Protein AF-A0A1T8V7Z9-F1 (afdb_monomer_lite)

Structure (mmCIF, N/CA/C/O backbone):
data_AF-A0A1T8V7Z9-F1
#
_entry.id   AF-A0A1T8V7Z9-F1
#
loop_
_atom_site.group_PDB
_atom_site.id
_atom_site.type_symbol
_atom_site.label_atom_id
_atom_site.label_alt_id
_atom_site.label_comp_id
_atom_site.label_asym_id
_atom_site.label_entity_id
_atom_site.label_seq_id
_atom_site.pdbx_PDB_ins_code
_atom_site.Cartn_x
_atom_site.Cartn_y
_atom_site.Cartn_z
_atom_site.occupancy
_atom_site.B_iso_or_equiv
_atom_site.auth_seq_id
_atom_site.auth_comp_id
_atom_site.auth_asym_id
_atom_site.auth_atom_id
_atom_site.pdbx_PDB_model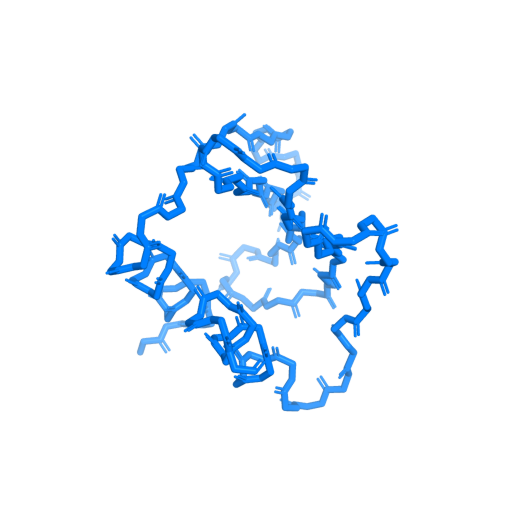_num
ATOM 1 N N . MET A 1 1 ? 3.300 -6.902 -14.834 1.00 73.06 1 MET A N 1
ATOM 2 C CA . MET A 1 1 ? 3.015 -6.007 -13.693 1.00 73.06 1 MET A CA 1
ATOM 3 C C . MET A 1 1 ? 4.189 -6.087 -12.728 1.00 73.06 1 MET A C 1
ATOM 5 O O . MET A 1 1 ? 4.537 -7.197 -12.340 1.00 73.06 1 MET A O 1
ATOM 9 N N . THR A 1 2 ? 4.842 -4.967 -12.420 1.00 87.44 2 THR A N 1
ATOM 10 C CA . THR A 1 2 ? 6.018 -4.925 -11.528 1.00 87.44 2 THR A CA 1
ATOM 11 C C . THR A 1 2 ? 5.619 -5.118 -10.061 1.00 87.44 2 THR A C 1
ATOM 13 O O . THR A 1 2 ? 4.439 -5.013 -9.716 1.00 87.44 2 THR A O 1
ATOM 16 N N . GLY A 1 3 ? 6.598 -5.390 -9.189 1.00 88.75 3 GLY A N 1
ATOM 17 C CA . GLY A 1 3 ? 6.375 -5.419 -7.739 1.00 88.75 3 GLY A CA 1
ATOM 18 C C . GLY A 1 3 ? 5.781 -4.100 -7.251 1.00 88.75 3 GLY A C 1
ATOM 19 O O . GLY A 1 3 ? 4.747 -4.108 -6.596 1.00 88.75 3 GLY A O 1
ATOM 20 N N . GLN A 1 4 ? 6.352 -2.976 -7.690 1.00 90.81 4 GLN A N 1
ATOM 21 C CA . GLN A 1 4 ? 5.823 -1.644 -7.404 1.00 90.81 4 GLN A CA 1
ATOM 22 C C . GLN A 1 4 ? 4.343 -1.489 -7.792 1.00 90.81 4 GLN A C 1
ATOM 24 O O . GLN A 1 4 ? 3.531 -1.116 -6.958 1.00 90.81 4 GLN A O 1
ATOM 29 N N . GLN A 1 5 ? 3.951 -1.856 -9.016 1.00 91.44 5 GLN A N 1
ATOM 30 C CA . GLN A 1 5 ? 2.553 -1.729 -9.456 1.00 91.44 5 GLN A CA 1
ATOM 31 C C . GLN A 1 5 ? 1.575 -2.557 -8.606 1.00 91.44 5 GLN A C 1
ATOM 33 O O . GLN A 1 5 ? 0.442 -2.128 -8.386 1.00 91.44 5 GLN A O 1
ATOM 38 N N . LYS A 1 6 ? 1.992 -3.738 -8.120 1.00 93.81 6 LYS A N 1
ATOM 39 C CA . LYS A 1 6 ? 1.182 -4.549 -7.195 1.00 93.81 6 LYS A CA 1
ATOM 40 C C . LYS A 1 6 ? 0.978 -3.835 -5.861 1.00 93.81 6 LYS A C 1
ATOM 42 O O . LYS A 1 6 ? -0.145 -3.801 -5.366 1.00 93.81 6 LYS A O 1
ATOM 47 N N . ILE A 1 7 ? 2.047 -3.263 -5.309 1.00 95.00 7 ILE A N 1
ATOM 48 C CA . ILE A 1 7 ? 2.001 -2.547 -4.034 1.00 95.00 7 ILE A CA 1
ATOM 49 C C . ILE A 1 7 ? 1.187 -1.267 -4.150 1.00 95.00 7 ILE A C 1
ATOM 51 O O . ILE A 1 7 ? 0.288 -1.068 -3.346 1.00 95.00 7 ILE A O 1
ATOM 55 N N . ASP A 1 8 ? 1.427 -0.455 -5.176 1.00 92.75 8 ASP A N 1
ATOM 56 C CA . ASP A 1 8 ? 0.702 0.797 -5.398 1.00 92.75 8 ASP A CA 1
ATOM 57 C C . ASP A 1 8 ? -0.813 0.529 -5.506 1.00 92.75 8 ASP A C 1
ATOM 59 O O . ASP A 1 8 ? -1.627 1.220 -4.890 1.00 92.75 8 ASP A O 1
ATOM 63 N N . ARG A 1 9 ? -1.204 -0.543 -6.215 1.00 95.31 9 ARG A N 1
ATOM 64 C CA . ARG A 1 9 ? -2.605 -0.977 -6.311 1.00 95.31 9 ARG A CA 1
ATOM 65 C C . ARG A 1 9 ? -3.166 -1.465 -4.973 1.00 95.31 9 ARG A C 1
ATOM 67 O O . ARG A 1 9 ? -4.296 -1.113 -4.644 1.00 95.31 9 ARG A O 1
ATOM 74 N N . ALA A 1 10 ? -2.420 -2.279 -4.226 1.00 97.06 10 ALA A N 1
ATOM 75 C CA . ALA A 1 10 ? -2.854 -2.788 -2.924 1.00 97.06 10 ALA A CA 1
ATOM 76 C C . ALA A 1 10 ? -2.978 -1.666 -1.883 1.00 97.06 10 ALA A C 1
ATOM 78 O O . ALA A 1 10 ? -3.950 -1.634 -1.134 1.00 97.06 10 ALA A O 1
ATOM 79 N N . ALA A 1 11 ? -2.034 -0.725 -1.873 1.00 96.50 11 ALA A N 1
ATOM 80 C CA . ALA A 1 11 ? -2.045 0.445 -1.011 1.00 96.50 11 ALA A CA 1
ATOM 81 C C . ALA A 1 11 ? -3.304 1.283 -1.266 1.00 96.50 11 ALA A C 1
ATOM 83 O O . ALA A 1 11 ? -4.090 1.504 -0.345 1.00 96.50 11 ALA A O 1
ATOM 84 N N . LEU A 1 12 ? -3.552 1.645 -2.530 1.00 95.62 12 LEU A N 1
ATOM 85 C CA . LEU A 1 12 ? -4.736 2.406 -2.925 1.00 95.62 12 LEU A CA 1
ATOM 86 C C . LEU A 1 12 ? -6.040 1.681 -2.559 1.00 95.62 12 LEU A C 1
ATOM 88 O O . LEU A 1 12 ? -6.943 2.294 -1.996 1.00 95.62 12 LEU A O 1
ATOM 92 N N . ALA A 1 13 ? -6.133 0.379 -2.849 1.00 97.75 13 ALA A N 1
ATOM 93 C CA . ALA A 1 13 ? -7.332 -0.416 -2.577 1.00 97.75 13 ALA A CA 1
ATOM 94 C C . ALA A 1 13 ? -7.670 -0.517 -1.080 1.00 97.75 13 ALA A C 1
ATOM 96 O O . ALA A 1 13 ? -8.838 -0.664 -0.735 1.00 97.75 13 ALA A O 1
ATOM 97 N N . ASN A 1 14 ? -6.666 -0.416 -0.205 1.00 97.31 14 ASN A N 1
ATOM 98 C CA . ASN A 1 14 ? -6.822 -0.541 1.244 1.00 97.31 14 ASN A CA 1
ATOM 99 C C . ASN A 1 14 ? -6.655 0.797 1.989 1.00 97.31 14 ASN A C 1
ATOM 101 O O . ASN A 1 14 ? -6.437 0.812 3.197 1.00 97.31 14 ASN A O 1
ATOM 105 N N . GLY A 1 15 ? -6.746 1.931 1.283 1.00 96.69 15 GLY A N 1
ATOM 106 C CA . GLY A 1 15 ? -6.763 3.263 1.898 1.00 96.69 15 GLY A CA 1
ATOM 107 C C . GLY A 1 15 ? -5.410 3.764 2.411 1.00 96.69 15 GLY A C 1
ATOM 108 O O . GLY A 1 15 ? -5.358 4.748 3.150 1.00 96.69 15 GLY A O 1
ATOM 109 N N . TRP A 1 16 ? -4.310 3.122 2.020 1.00 97.56 16 TRP A N 1
ATOM 110 C CA . TRP A 1 16 ? -2.970 3.621 2.300 1.00 97.56 16 TRP A CA 1
ATOM 111 C C . TRP A 1 16 ? -2.628 4.770 1.357 1.00 97.56 16 TRP A C 1
ATOM 113 O O . TRP A 1 16 ? -2.807 4.689 0.142 1.00 97.56 16 TRP A O 1
ATOM 123 N N . VAL A 1 17 ? -2.084 5.839 1.925 1.00 95.31 17 VAL A N 1
ATOM 124 C CA . VAL A 1 17 ? -1.755 7.070 1.211 1.00 95.31 17 VAL A CA 1
ATOM 125 C C . VAL A 1 17 ? -0.250 7.154 1.010 1.00 95.31 17 VAL A C 1
ATOM 127 O O . VAL A 1 17 ? 0.520 7.010 1.961 1.00 95.31 17 VAL A O 1
ATOM 130 N N . PHE A 1 18 ? 0.168 7.409 -0.229 1.00 93.31 18 PHE A N 1
ATOM 131 C CA . PHE A 1 18 ? 1.553 7.742 -0.550 1.00 93.31 18 PHE A 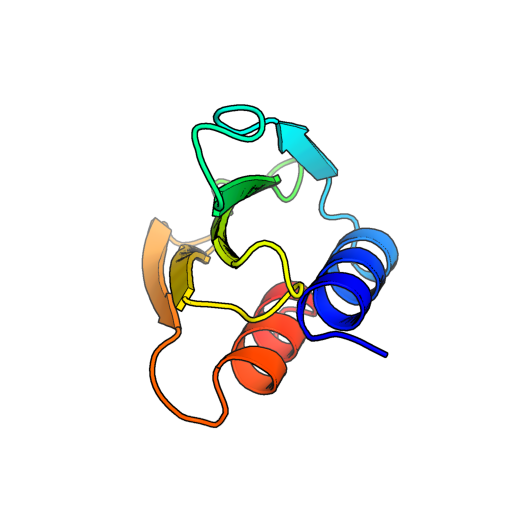CA 1
ATOM 132 C C . PHE A 1 18 ? 1.918 9.090 0.082 1.00 93.31 18 PHE A C 1
ATOM 134 O O . PHE A 1 18 ? 1.283 10.101 -0.207 1.00 93.31 18 PHE A O 1
ATOM 141 N N . ASN A 1 19 ? 2.941 9.107 0.933 1.00 87.94 19 ASN A N 1
ATOM 142 C CA . ASN A 1 19 ? 3.366 10.291 1.683 1.00 87.94 19 ASN A CA 1
ATOM 143 C C . ASN A 1 19 ? 4.749 10.804 1.244 1.00 87.94 19 ASN A C 1
ATOM 145 O O . ASN A 1 19 ? 5.465 11.432 2.020 1.00 87.94 19 ASN A O 1
ATOM 149 N N . GLY A 1 20 ? 5.150 10.506 0.005 1.00 78.06 20 GLY A N 1
ATOM 150 C CA . GLY A 1 20 ? 6.472 10.855 -0.502 1.00 78.06 20 GLY A CA 1
ATOM 151 C C . GLY A 1 20 ? 7.544 9.821 -0.156 1.00 78.06 20 GLY A C 1
ATOM 152 O O . GLY A 1 20 ? 7.268 8.686 0.221 1.00 78.06 20 GLY A O 1
ATOM 153 N N . GLY A 1 21 ? 8.787 10.228 -0.353 1.00 67.44 21 GLY A N 1
ATOM 154 C CA . GLY A 1 21 ? 10.017 9.454 -0.206 1.00 67.44 21 GLY A CA 1
ATOM 155 C C . GLY A 1 21 ? 11.141 10.270 -0.837 1.00 67.44 21 GLY A C 1
ATOM 156 O O . GLY A 1 21 ? 10.842 11.226 -1.565 1.00 67.44 21 GLY A O 1
ATOM 157 N N . ALA A 1 22 ? 12.409 9.954 -0.559 1.00 62.28 22 ALA A N 1
ATOM 158 C CA . ALA A 1 22 ? 13.503 10.591 -1.285 1.00 62.28 22 ALA A CA 1
ATOM 159 C C . ALA A 1 22 ? 13.284 10.330 -2.787 1.00 62.28 22 ALA A C 1
ATOM 161 O O . ALA A 1 22 ? 13.357 9.190 -3.255 1.00 62.28 22 ALA A O 1
ATOM 162 N N . GLY A 1 23 ? 12.881 11.378 -3.518 1.00 59.00 23 GLY A N 1
ATOM 163 C CA . GLY A 1 23 ? 12.655 11.318 -4.960 1.00 59.00 23 GLY A CA 1
ATOM 164 C C . GLY A 1 23 ? 13.886 10.731 -5.636 1.00 59.00 23 GLY A C 1
ATOM 165 O O . GLY A 1 23 ? 14.979 10.916 -5.115 1.00 59.00 23 GLY A O 1
ATOM 166 N N . ALA A 1 24 ? 13.675 9.996 -6.734 1.00 58.31 24 ALA A N 1
ATOM 167 C CA . ALA A 1 24 ? 14.646 9.090 -7.350 1.00 58.31 24 ALA A CA 1
ATOM 168 C C . ALA A 1 24 ? 16.097 9.597 -7.266 1.00 58.31 24 ALA A C 1
ATOM 170 O O . ALA A 1 24 ? 16.542 10.358 -8.122 1.00 58.31 24 ALA A O 1
ATOM 171 N N . ALA A 1 25 ? 16.806 9.198 -6.213 1.00 55.72 25 ALA A N 1
ATOM 172 C CA . ALA A 1 25 ? 18.210 9.502 -6.038 1.00 55.72 25 ALA A CA 1
ATOM 173 C C . ALA A 1 25 ? 18.947 8.315 -6.645 1.00 55.72 25 ALA A C 1
ATOM 175 O O . ALA A 1 25 ? 18.862 7.204 -6.126 1.00 55.72 25 ALA A O 1
ATOM 176 N N . ASP A 1 26 ? 19.548 8.552 -7.809 1.00 62.44 26 ASP A N 1
ATOM 177 C CA . ASP A 1 26 ? 20.500 7.689 -8.500 1.00 62.44 26 ASP A CA 1
ATOM 178 C C . ASP A 1 26 ? 20.123 6.192 -8.499 1.00 62.44 26 ASP A C 1
ATOM 180 O O . ASP A 1 26 ? 20.500 5.405 -7.636 1.00 62.44 26 ASP A O 1
ATOM 184 N N . ALA A 1 27 ? 19.357 5.799 -9.524 1.00 71.25 27 ALA A N 1
ATOM 185 C CA . ALA A 1 27 ? 18.922 4.427 -9.843 1.00 71.25 27 ALA A CA 1
ATOM 186 C C . ALA A 1 27 ? 17.902 3.760 -8.898 1.00 71.25 27 ALA A C 1
ATOM 188 O O . ALA A 1 27 ? 17.412 2.663 -9.214 1.00 71.25 27 ALA A O 1
ATOM 189 N N . HIS A 1 28 ? 17.520 4.419 -7.803 1.00 81.69 28 HIS A N 1
ATOM 190 C CA . HIS A 1 28 ? 16.586 3.887 -6.814 1.00 81.69 28 HIS A CA 1
ATOM 191 C C . HIS A 1 28 ? 15.485 4.882 -6.455 1.00 81.69 28 HIS A C 1
ATOM 193 O O . HIS A 1 28 ? 15.647 6.092 -6.588 1.00 81.69 28 HIS A O 1
ATOM 199 N N . ARG A 1 29 ? 14.334 4.367 -6.016 1.00 86.69 29 ARG A N 1
ATOM 200 C CA . ARG A 1 29 ? 13.189 5.178 -5.593 1.00 86.69 29 ARG A CA 1
ATOM 201 C C . ARG A 1 29 ? 12.670 4.687 -4.254 1.00 86.69 29 ARG A C 1
ATOM 203 O O . ARG A 1 29 ? 12.199 3.555 -4.164 1.00 86.69 29 ARG A O 1
ATOM 210 N N . GLU A 1 30 ? 12.683 5.561 -3.256 1.00 89.25 30 GLU A N 1
ATOM 211 C CA . GLU A 1 30 ? 12.002 5.307 -1.991 1.00 89.25 30 GLU A CA 1
ATOM 212 C C . GLU A 1 30 ? 10.533 5.737 -2.086 1.00 89.25 30 GLU A C 1
ATOM 214 O O . GLU A 1 30 ? 10.205 6.787 -2.647 1.00 89.25 30 GLU A O 1
ATOM 219 N N . CYS A 1 31 ? 9.628 4.921 -1.555 1.00 91.44 31 CYS A N 1
ATOM 220 C CA . CYS A 1 31 ? 8.213 5.243 -1.429 1.00 91.44 31 CYS A CA 1
ATOM 221 C C . CYS A 1 31 ? 7.717 4.895 -0.033 1.00 91.44 31 CYS A C 1
ATOM 223 O O . CYS A 1 31 ? 7.808 3.745 0.394 1.00 91.44 31 CYS A O 1
ATOM 225 N N . VAL A 1 32 ? 7.129 5.881 0.637 1.00 94.06 32 VAL A N 1
ATOM 226 C CA . VAL A 1 32 ? 6.528 5.721 1.955 1.00 94.06 32 VAL A CA 1
ATOM 227 C C . VAL A 1 32 ? 5.010 5.778 1.827 1.00 94.06 32 VAL A C 1
ATOM 229 O O . VAL A 1 32 ? 4.457 6.730 1.277 1.00 94.06 32 VAL A O 1
ATOM 232 N N . TYR A 1 33 ? 4.327 4.777 2.378 1.00 95.81 33 TYR A N 1
ATOM 233 C CA . TYR A 1 33 ? 2.871 4.739 2.494 1.00 95.81 33 TYR A CA 1
ATOM 234 C C . TYR A 1 33 ? 2.455 4.788 3.963 1.00 95.81 33 TYR A C 1
ATOM 236 O O . TYR A 1 33 ? 3.107 4.188 4.820 1.00 95.81 33 TYR A O 1
ATOM 244 N N . ARG A 1 34 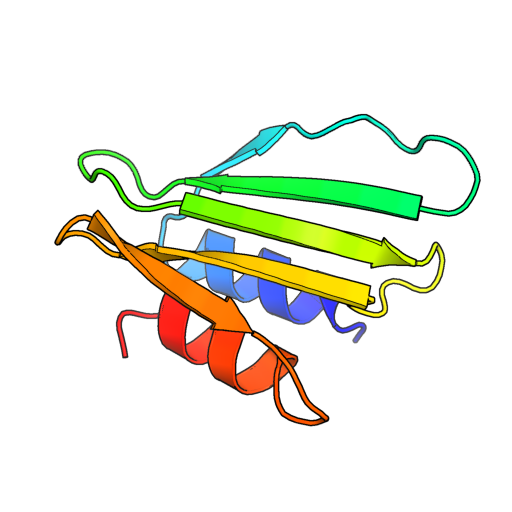? 1.354 5.479 4.270 1.00 96.69 34 ARG A N 1
ATOM 245 C CA . ARG A 1 34 ? 0.756 5.525 5.614 1.00 96.69 34 ARG A CA 1
ATOM 246 C C . ARG A 1 34 ? -0.729 5.223 5.572 1.00 96.69 34 ARG A C 1
ATOM 248 O O . ARG A 1 34 ? -1.409 5.654 4.646 1.00 96.69 34 ARG A O 1
ATOM 255 N N . LEU A 1 35 ? -1.228 4.542 6.598 1.00 97.25 35 LEU A N 1
ATOM 256 C CA . LEU A 1 35 ? -2.659 4.314 6.776 1.00 97.25 35 LEU A CA 1
ATOM 257 C C . LEU A 1 35 ? -3.240 5.407 7.693 1.00 97.25 35 LEU A C 1
ATOM 259 O O . LEU A 1 35 ? -2.881 5.450 8.878 1.00 97.25 35 LEU A O 1
ATOM 263 N N . PRO A 1 36 ? -4.103 6.307 7.184 1.00 96.12 36 PRO A N 1
ATOM 264 C CA . PRO A 1 36 ? -4.646 7.415 7.966 1.00 96.12 36 PRO A CA 1
ATOM 265 C C . PRO A 1 36 ? -5.344 6.959 9.252 1.00 96.12 36 PRO A C 1
ATOM 267 O O . PRO A 1 36 ? -5.988 5.915 9.292 1.00 96.12 36 PRO A O 1
ATOM 270 N N . GLY A 1 37 ? -5.213 7.751 10.318 1.00 96.31 37 GLY A N 1
ATOM 271 C CA . GLY A 1 37 ? -5.816 7.443 11.622 1.00 96.31 37 GLY A CA 1
ATOM 272 C C . GLY A 1 37 ? -5.096 6.355 12.428 1.00 96.31 37 GLY A C 1
ATOM 273 O O . GLY A 1 37 ? -5.534 6.027 13.527 1.00 96.31 37 GLY A O 1
ATOM 274 N N . THR A 1 38 ? -3.977 5.819 11.932 1.00 96.25 38 THR A N 1
ATOM 275 C CA . THR A 1 38 ? -3.192 4.780 12.613 1.00 96.25 38 THR A CA 1
ATOM 276 C C . THR A 1 38 ? -1.712 5.168 12.693 1.00 96.25 38 THR A C 1
ATOM 278 O O . THR A 1 38 ? -1.253 6.025 11.934 1.00 96.25 38 THR A O 1
ATOM 281 N N . PRO A 1 39 ? -0.915 4.533 13.574 1.00 96.31 39 PRO A N 1
ATOM 282 C CA . PRO A 1 39 ? 0.537 4.676 13.542 1.00 96.31 39 PRO A CA 1
ATOM 283 C C . PRO A 1 39 ? 1.199 3.830 12.435 1.00 96.31 39 PRO A C 1
ATOM 285 O O . PRO A 1 39 ? 2.427 3.719 12.426 1.00 96.31 39 PRO A O 1
ATOM 288 N N . SER A 1 40 ? 0.430 3.203 11.537 1.00 97.69 40 SER A N 1
ATOM 289 C CA . SER A 1 40 ? 0.958 2.270 10.545 1.00 97.69 40 SER A CA 1
ATOM 290 C C . SER A 1 40 ? 1.612 2.973 9.357 1.00 97.69 40 SER A C 1
ATOM 292 O O . SER A 1 40 ? 1.093 3.953 8.813 1.00 97.69 40 SER A O 1
ATOM 294 N N . TRP A 1 41 ? 2.760 2.447 8.937 1.00 97.00 41 TRP A N 1
ATOM 295 C CA . TRP A 1 41 ? 3.521 2.940 7.791 1.00 97.00 41 TRP A CA 1
ATOM 296 C C . TRP A 1 41 ? 4.307 1.803 7.127 1.00 97.00 41 TRP A C 1
ATOM 298 O O . TRP A 1 41 ? 4.604 0.801 7.775 1.00 97.00 41 TRP A O 1
ATOM 308 N N . VAL A 1 42 ? 4.658 1.974 5.851 1.00 97.00 42 VAL A N 1
ATOM 309 C CA . VAL A 1 42 ? 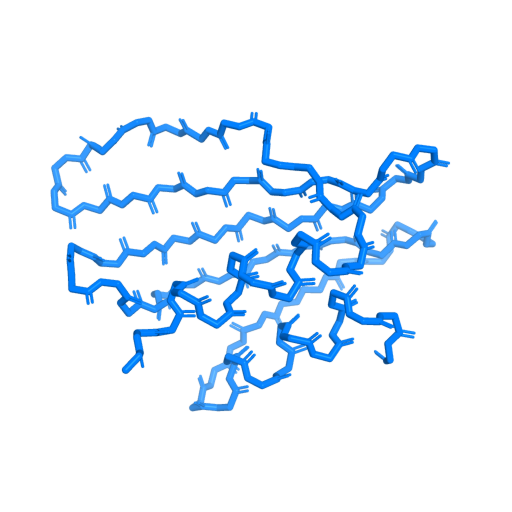5.682 1.177 5.154 1.00 97.00 42 VAL A CA 1
ATOM 310 C C . VAL A 1 42 ? 6.609 2.100 4.371 1.00 97.00 42 VAL A C 1
ATOM 312 O O . VAL A 1 42 ? 6.133 3.063 3.776 1.00 97.00 42 VAL A O 1
ATOM 315 N N . SER A 1 43 ? 7.913 1.829 4.384 1.00 95.31 43 SER A N 1
ATOM 316 C CA . SER A 1 43 ? 8.901 2.419 3.476 1.00 95.31 43 SER A CA 1
ATOM 317 C C . SER A 1 43 ? 9.444 1.317 2.583 1.00 95.31 43 SER A C 1
ATOM 319 O O . SER A 1 43 ? 9.762 0.223 3.050 1.00 95.31 43 SER A O 1
ATOM 321 N N . ILE A 1 44 ? 9.490 1.589 1.286 1.00 94.19 44 ILE A N 1
ATOM 322 C CA . ILE A 1 44 ? 9.844 0.620 0.261 1.00 94.19 44 ILE A CA 1
ATOM 323 C C . ILE A 1 44 ? 10.889 1.246 -0.640 1.00 94.19 44 ILE A C 1
ATOM 325 O O . ILE A 1 44 ? 10.651 2.300 -1.231 1.00 94.19 44 ILE A O 1
ATOM 329 N N . MET A 1 45 ? 12.012 0.559 -0.804 1.00 91.75 45 MET A N 1
ATOM 330 C CA . MET A 1 45 ? 13.021 0.932 -1.778 1.00 91.75 45 MET A CA 1
ATOM 331 C C . MET A 1 45 ? 12.877 0.086 -3.030 1.00 91.75 45 MET A C 1
ATOM 333 O O . MET A 1 45 ? 12.990 -1.143 -2.992 1.00 91.75 45 MET A O 1
ATOM 337 N N . TYR A 1 46 ? 12.680 0.754 -4.157 1.00 90.19 46 TYR A N 1
ATOM 338 C CA . TYR A 1 46 ? 12.622 0.134 -5.467 1.00 90.19 46 TYR A CA 1
ATOM 339 C C . TYR A 1 46 ? 13.923 0.358 -6.237 1.00 90.19 46 TYR A C 1
ATOM 341 O O . TYR A 1 46 ? 14.508 1.440 -6.208 1.00 90.19 46 TYR A O 1
ATOM 349 N N . ALA A 1 47 ? 14.354 -0.649 -6.993 1.00 89.00 47 ALA A N 1
ATOM 350 C CA . ALA A 1 47 ? 15.239 -0.433 -8.133 1.00 89.00 47 ALA A CA 1
ATOM 351 C C . ALA A 1 47 ? 14.485 0.306 -9.251 1.00 89.00 47 ALA A C 1
ATOM 353 O O . ALA A 1 47 ? 13.260 0.217 -9.330 1.00 89.00 47 ALA A O 1
ATOM 354 N N . HIS A 1 48 ? 15.202 0.948 -10.175 1.00 84.56 48 HIS A N 1
ATOM 355 C CA . HIS A 1 48 ? 14.614 1.574 -11.371 1.00 84.56 48 HIS A CA 1
ATOM 356 C C . HIS A 1 48 ? 13.710 0.634 -12.200 1.00 84.56 48 HIS A C 1
ATOM 358 O O . HIS A 1 48 ? 12.821 1.094 -12.909 1.00 84.56 48 HIS A O 1
ATOM 364 N N . THR A 1 49 ? 13.895 -0.685 -12.088 1.00 86.69 49 THR A N 1
ATOM 365 C CA . THR A 1 49 ? 13.050 -1.714 -12.721 1.00 86.69 49 THR A CA 1
ATOM 366 C C . THR A 1 49 ? 11.707 -1.952 -12.011 1.00 86.69 49 THR A C 1
ATOM 368 O O . THR A 1 49 ? 10.885 -2.737 -12.486 1.00 86.69 49 THR A O 1
ATOM 371 N N . GLY A 1 50 ? 11.465 -1.321 -10.857 1.00 87.25 50 GLY A N 1
ATOM 372 C CA . GLY A 1 50 ? 10.283 -1.537 -10.014 1.00 87.25 50 GLY A CA 1
ATOM 373 C C . GLY A 1 50 ? 10.354 -2.796 -9.138 1.00 87.25 50 GLY A C 1
ATOM 374 O O . GLY A 1 50 ? 9.336 -3.220 -8.581 1.00 87.25 50 GLY A O 1
ATOM 375 N N . VAL A 1 51 ? 11.536 -3.415 -9.030 1.00 88.75 51 VAL A N 1
ATOM 376 C CA . VAL A 1 51 ? 11.820 -4.514 -8.092 1.00 88.75 51 VAL A CA 1
ATOM 377 C C . VAL A 1 51 ? 12.013 -3.950 -6.688 1.00 88.75 51 VAL A C 1
ATOM 379 O O . VAL A 1 51 ? 12.746 -2.982 -6.513 1.00 88.75 51 VAL A O 1
ATOM 382 N N . ILE A 1 52 ? 11.395 -4.578 -5.684 1.00 91.25 52 ILE A N 1
ATOM 383 C CA . ILE A 1 52 ? 11.613 -4.237 -4.273 1.00 91.25 52 ILE A CA 1
AT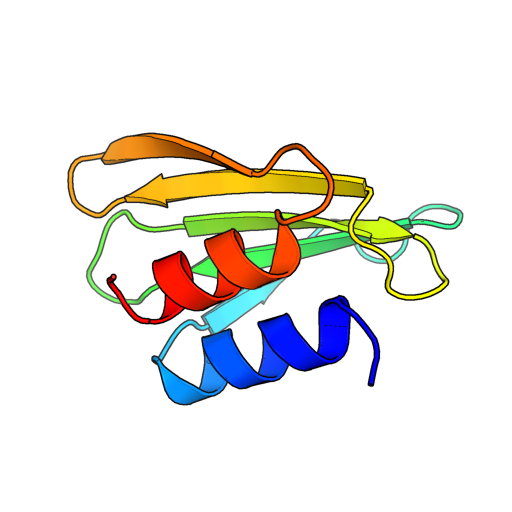OM 384 C C . ILE A 1 52 ? 13.013 -4.703 -3.865 1.00 91.25 52 ILE A C 1
ATOM 386 O O . ILE A 1 52 ? 13.314 -5.898 -3.932 1.00 91.25 52 ILE A O 1
ATOM 390 N N . LEU A 1 53 ? 13.852 -3.781 -3.409 1.00 90.38 53 LEU A N 1
ATOM 391 C CA . LEU A 1 53 ? 15.158 -4.083 -2.827 1.00 90.38 53 LEU A CA 1
ATOM 392 C C . LEU A 1 53 ? 14.978 -4.463 -1.360 1.00 90.38 53 LEU A C 1
ATOM 394 O O . LEU A 1 53 ? 15.232 -5.610 -0.987 1.00 90.38 53 LEU A O 1
ATOM 398 N N . TRP A 1 54 ? 14.398 -3.554 -0.585 1.00 91.31 54 TRP A N 1
ATOM 399 C CA . TRP A 1 54 ? 14.007 -3.757 0.803 1.00 91.31 54 TRP A CA 1
ATOM 400 C C . TRP A 1 54 ? 12.689 -3.035 1.085 1.00 91.31 54 TRP A C 1
ATOM 402 O O . TRP A 1 54 ? 12.296 -2.121 0.354 1.00 91.31 54 TRP A O 1
ATOM 412 N N . ALA A 1 55 ? 11.989 -3.496 2.113 1.00 95.31 55 ALA A N 1
ATOM 413 C CA . ALA A 1 55 ? 10.796 -2.850 2.615 1.00 95.31 55 ALA A CA 1
ATOM 414 C C . ALA A 1 55 ? 10.673 -3.106 4.114 1.00 95.31 55 ALA A C 1
ATOM 416 O O . ALA A 1 55 ? 10.817 -4.241 4.577 1.00 95.31 55 ALA A O 1
ATOM 417 N N . ASP A 1 56 ? 10.356 -2.043 4.834 1.00 96.25 56 ASP A N 1
ATOM 418 C CA . ASP A 1 56 ? 10.139 -2.041 6.270 1.00 96.25 56 ASP A CA 1
ATOM 419 C C . ASP A 1 56 ? 8.833 -1.328 6.578 1.00 96.25 56 ASP A C 1
ATOM 421 O O . ASP A 1 56 ? 8.308 -0.560 5.772 1.00 96.25 56 ASP A O 1
ATOM 425 N N . GLY A 1 57 ? 8.292 -1.577 7.757 1.00 96.44 57 GLY A N 1
ATOM 426 C CA . GLY A 1 57 ? 7.076 -0.930 8.186 1.00 96.44 57 GLY A CA 1
ATOM 427 C C . GLY A 1 57 ? 6.803 -1.089 9.661 1.00 96.44 57 GLY A C 1
ATOM 428 O O . GLY A 1 57 ? 7.605 -1.605 10.440 1.00 96.44 57 GLY A O 1
ATOM 429 N N . GLN A 1 58 ? 5.620 -0.638 10.031 1.00 97.75 58 GLN A N 1
ATOM 430 C CA . GLN A 1 58 ? 5.117 -0.690 11.384 1.00 97.75 58 GLN A CA 1
ATOM 431 C C . GLN A 1 58 ? 3.609 -0.903 11.344 1.00 97.75 58 GLN A C 1
ATOM 433 O O . GLN A 1 58 ? 2.909 -0.253 10.566 1.00 97.75 58 GLN A O 1
ATOM 438 N N . ASP A 1 59 ? 3.101 -1.792 12.193 1.00 96.38 59 ASP A N 1
ATOM 439 C CA . ASP A 1 59 ? 1.663 -2.027 12.312 1.00 96.38 59 ASP A CA 1
ATOM 440 C C . ASP A 1 59 ? 0.970 -1.043 13.272 1.00 96.38 59 ASP A C 1
ATOM 442 O O . ASP A 1 59 ? 1.573 -0.123 13.832 1.00 96.38 59 ASP A O 1
ATOM 446 N N . SER A 1 60 ? -0.343 -1.200 13.441 1.00 94.31 60 SER A N 1
ATOM 447 C CA . SER A 1 60 ? -1.160 -0.317 14.282 1.00 94.31 60 SER A CA 1
ATOM 448 C C . SER A 1 60 ? -0.822 -0.416 15.774 1.00 94.31 60 SER A C 1
ATOM 450 O O . SER A 1 60 ? -1.122 0.502 16.537 1.00 94.31 60 SER A O 1
ATOM 452 N N . ARG A 1 61 ? -0.142 -1.490 16.191 1.00 96.12 61 ARG A N 1
ATOM 453 C CA . ARG A 1 61 ? 0.362 -1.711 17.554 1.00 96.12 61 ARG A CA 1
ATOM 454 C C . ARG A 1 61 ? 1.791 -1.203 17.731 1.00 96.12 61 ARG A C 1
ATOM 456 O O . ARG A 1 61 ? 2.385 -1.429 18.780 1.00 96.12 61 ARG A O 1
ATOM 463 N N . ARG A 1 62 ? 2.331 -0.498 16.730 1.00 95.56 62 ARG A N 1
ATOM 464 C CA . ARG A 1 62 ? 3.717 -0.017 16.673 1.00 95.56 62 ARG A CA 1
ATOM 465 C C . ARG A 1 62 ? 4.758 -1.140 16.614 1.00 95.56 62 ARG A C 1
ATOM 467 O O . ARG A 1 62 ? 5.926 -0.889 16.898 1.00 95.56 62 ARG A O 1
ATOM 474 N N . ALA A 1 63 ? 4.370 -2.359 16.235 1.00 97.00 63 ALA A N 1
ATOM 475 C CA . ALA A 1 63 ? 5.335 -3.436 16.067 1.00 97.00 63 ALA A CA 1
ATOM 476 C C . ALA A 1 63 ? 6.080 -3.266 14.728 1.00 97.00 63 ALA A C 1
ATOM 478 O O . ALA A 1 63 ? 5.415 -3.099 13.696 1.00 97.00 63 ALA A O 1
ATOM 479 N N . PRO A 1 64 ? 7.426 -3.320 14.717 1.00 97.12 64 PRO A N 1
ATOM 480 C CA . PRO A 1 64 ? 8.208 -3.305 13.485 1.00 97.12 64 PRO A CA 1
ATOM 481 C C . PRO A 1 64 ? 7.875 -4.497 12.585 1.00 97.12 64 PRO A C 1
ATOM 483 O O . PRO A 1 64 ? 7.647 -5.613 13.060 1.00 97.12 64 PRO A O 1
ATOM 486 N N . ARG A 1 65 ? 7.869 -4.267 11.273 1.00 96.88 65 ARG A N 1
ATOM 487 C CA . ARG A 1 65 ? 7.654 -5.279 10.236 1.00 96.88 65 ARG A CA 1
ATOM 488 C C . ARG A 1 65 ? 8.767 -5.181 9.206 1.00 96.88 65 ARG A C 1
ATOM 490 O O . ARG A 1 65 ? 9.024 -4.105 8.682 1.00 96.88 65 ARG A O 1
ATOM 497 N N . HIS A 1 66 ? 9.389 -6.314 8.908 1.00 95.88 66 HIS A N 1
ATOM 498 C CA . HIS A 1 66 ? 10.465 -6.428 7.929 1.00 95.88 66 HIS A CA 1
ATOM 499 C C . HIS A 1 66 ? 10.014 -7.360 6.805 1.00 95.88 66 HIS A C 1
ATOM 501 O O . HIS A 1 66 ? 9.576 -8.484 7.067 1.00 95.88 66 HIS A O 1
ATOM 507 N N . PHE A 1 67 ? 10.122 -6.912 5.556 1.00 94.44 67 PHE A N 1
ATOM 508 C CA . PHE A 1 67 ? 9.672 -7.665 4.386 1.00 94.44 67 PHE A CA 1
ATOM 509 C C . PHE A 1 67 ? 10.882 -8.111 3.563 1.00 94.44 67 PHE A C 1
ATOM 511 O O . PHE A 1 67 ? 11.339 -7.436 2.639 1.00 94.44 67 PHE A O 1
ATOM 518 N N . THR A 1 68 ? 11.416 -9.278 3.916 1.00 88.50 68 THR A N 1
ATOM 519 C CA . THR A 1 68 ? 12.592 -9.888 3.283 1.00 88.50 68 THR A CA 1
ATOM 520 C C . THR A 1 68 ? 12.216 -11.162 2.523 1.00 88.50 68 THR A C 1
ATOM 522 O O . THR A 1 68 ? 11.114 -11.683 2.672 1.00 88.50 68 THR A O 1
ATOM 525 N N . GLY A 1 69 ? 13.131 -11.665 1.688 1.00 89.06 69 GLY A N 1
ATOM 526 C CA . GLY A 1 69 ? 12.935 -12.911 0.939 1.00 89.06 69 GLY A CA 1
ATOM 527 C C . GLY A 1 69 ? 12.258 -12.749 -0.427 1.00 89.06 69 GLY A C 1
ATOM 528 O O . GLY A 1 69 ? 12.029 -11.638 -0.913 1.00 89.06 69 GLY A O 1
ATOM 529 N N . ILE A 1 70 ? 11.997 -13.890 -1.074 1.00 87.12 70 ILE A N 1
ATOM 530 C CA . ILE A 1 70 ? 11.437 -13.982 -2.436 1.00 87.12 70 ILE A CA 1
ATOM 531 C C . ILE A 1 70 ? 9.945 -13.610 -2.453 1.00 87.12 70 ILE A C 1
ATOM 533 O O . ILE A 1 70 ? 9.465 -13.024 -3.419 1.00 87.12 70 ILE A O 1
ATOM 537 N N . ASP A 1 71 ? 9.228 -13.880 -1.364 1.00 91.00 71 ASP A N 1
ATOM 538 C CA . ASP A 1 71 ? 7.788 -13.659 -1.196 1.00 91.00 71 ASP A CA 1
ATOM 539 C C . ASP A 1 71 ? 7.438 -12.276 -0.618 1.00 91.00 71 ASP A C 1
ATOM 541 O O . ASP A 1 71 ? 6.279 -11.997 -0.305 1.00 91.00 71 ASP A O 1
ATOM 545 N N . LYS A 1 72 ? 8.418 -11.369 -0.492 1.00 93.00 72 LYS A N 1
ATOM 546 C CA . LYS A 1 72 ? 8.218 -10.047 0.127 1.00 93.00 72 LYS A CA 1
ATOM 547 C C . LYS A 1 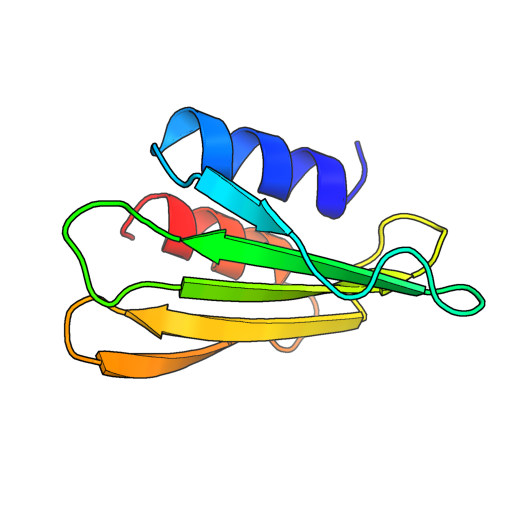72 ? 7.116 -9.217 -0.522 1.00 93.00 72 LYS A C 1
ATOM 549 O O . LYS A 1 72 ? 6.448 -8.464 0.175 1.00 93.00 72 LYS A O 1
ATOM 554 N N . VAL A 1 73 ? 6.899 -9.362 -1.832 1.00 94.44 73 VAL A N 1
ATOM 555 C CA . VAL A 1 73 ? 5.803 -8.668 -2.527 1.00 94.44 73 VAL A CA 1
ATOM 556 C C . VAL A 1 73 ? 4.457 -9.138 -1.981 1.00 94.44 73 VAL A C 1
ATOM 558 O O . VAL A 1 73 ? 3.637 -8.306 -1.612 1.00 94.44 73 VAL A O 1
ATOM 561 N N . ASP A 1 74 ? 4.242 -10.449 -1.881 1.00 94.81 74 ASP A N 1
ATOM 562 C CA . ASP A 1 74 ? 2.965 -11.009 -1.434 1.00 94.81 74 ASP A CA 1
ATOM 563 C C . ASP A 1 74 ? 2.728 -10.729 0.056 1.00 94.81 74 ASP A C 1
ATOM 565 O O . ASP A 1 74 ? 1.625 -10.346 0.442 1.00 94.81 74 ASP A O 1
ATOM 569 N N . ARG A 1 75 ? 3.778 -10.797 0.888 1.00 95.56 75 ARG A N 1
ATOM 570 C CA . ARG A 1 75 ? 3.703 -10.404 2.307 1.00 95.56 75 ARG A CA 1
ATOM 571 C C . ARG A 1 75 ? 3.359 -8.931 2.492 1.00 95.56 75 ARG A C 1
ATOM 573 O O . ARG A 1 75 ? 2.580 -8.591 3.375 1.00 95.56 75 ARG A O 1
ATOM 580 N N . LEU A 1 76 ? 3.938 -8.057 1.672 1.00 96.69 76 LEU A N 1
ATOM 581 C CA . LEU A 1 76 ? 3.663 -6.627 1.742 1.00 96.69 76 LEU A CA 1
ATOM 582 C C . LEU A 1 76 ? 2.239 -6.319 1.260 1.00 96.69 76 LEU A C 1
ATOM 584 O O . LEU A 1 76 ? 1.550 -5.520 1.884 1.00 96.69 76 LEU A O 1
ATOM 588 N N . VAL A 1 77 ? 1.754 -7.002 0.215 1.00 96.81 77 VAL A N 1
ATOM 589 C CA . VAL A 1 77 ? 0.345 -6.922 -0.211 1.00 96.81 77 VAL A CA 1
ATOM 590 C C . VAL A 1 77 ? -0.598 -7.371 0.908 1.00 96.81 77 VAL A C 1
ATOM 592 O O . VAL A 1 77 ? -1.555 -6.660 1.202 1.00 96.81 77 VAL A O 1
ATOM 595 N N . ALA A 1 78 ? -0.321 -8.510 1.550 1.00 96.81 78 ALA A N 1
ATOM 596 C CA . ALA A 1 78 ? -1.121 -9.021 2.662 1.00 96.81 78 ALA A CA 1
ATOM 597 C C . ALA A 1 78 ? -1.150 -8.034 3.840 1.00 96.81 78 ALA A C 1
ATOM 599 O O . ALA A 1 78 ? -2.217 -7.709 4.357 1.00 96.81 78 ALA A O 1
ATOM 600 N N . PHE A 1 79 ? 0.007 -7.467 4.188 1.00 97.06 79 PHE A N 1
ATOM 601 C CA . PHE A 1 79 ? 0.111 -6.458 5.237 1.00 97.06 79 PHE A CA 1
ATOM 602 C C . PHE A 1 79 ? -0.717 -5.202 4.935 1.00 97.06 79 PHE A C 1
ATOM 604 O O . PHE A 1 79 ? -1.437 -4.710 5.803 1.00 97.06 79 PHE A O 1
ATOM 611 N N . LEU A 1 80 ? -0.660 -4.696 3.699 1.00 97.12 80 LEU A N 1
ATOM 612 C CA . LEU A 1 80 ? -1.463 -3.544 3.276 1.00 97.12 80 LEU A CA 1
ATOM 613 C C . LEU A 1 80 ? -2.968 -3.847 3.318 1.00 97.12 80 LEU A C 1
ATOM 615 O O . LEU A 1 80 ? -3.755 -2.949 3.608 1.00 97.12 80 LEU A O 1
ATOM 619 N N . ALA A 1 81 ? -3.361 -5.101 3.084 1.00 96.44 81 ALA A N 1
ATOM 620 C CA . ALA A 1 81 ? -4.736 -5.578 3.214 1.00 96.44 81 ALA A CA 1
ATOM 621 C C . ALA A 1 81 ? -5.176 -5.836 4.670 1.00 96.44 81 ALA A C 1
ATOM 623 O O . ALA A 1 81 ? -6.325 -6.206 4.899 1.00 96.44 81 ALA A O 1
ATOM 624 N N . GLY A 1 82 ? -4.291 -5.650 5.657 1.00 89.19 82 GLY A N 1
ATOM 625 C CA . GLY A 1 82 ? -4.592 -5.880 7.072 1.00 89.19 82 GLY A CA 1
ATOM 626 C C . GLY A 1 82 ? -4.638 -7.357 7.478 1.00 89.19 82 GLY A C 1
ATOM 627 O O . GLY A 1 82 ? -5.300 -7.685 8.462 1.00 89.19 82 GLY A O 1
ATOM 628 N N . SER A 1 83 ? -3.975 -8.232 6.712 1.00 68.38 83 SER A N 1
ATOM 629 C CA . SER A 1 83 ? -3.882 -9.685 6.949 1.00 68.38 83 SER A CA 1
ATOM 630 C C . SER A 1 83 ? -2.656 -10.075 7.774 1.00 68.38 83 SER A C 1
ATOM 632 O O . SER A 1 83 ? -1.594 -9.430 7.607 1.00 68.38 83 SER A O 1
#

Radius of gyration: 11.74 Å; chains: 1; bounding box: 28×25×31 Å

Foldseek 3Di:
DALQVLLVVLCVVLQWDWPADPDDDDQKGWIKTDRPPAPKIKIFIAGVRRHTPWMWIADRVRDIDTQDDPCSSVVSSVVSNVD

Secondary structure (DSSP, 8-state):
--HHHHHHHHHHHTT-EE---S--BTTEEEEEEE-TTSS-EEEEEEETTS-EEEEEEE-TT--EEE--STTHHHHHHHHHTT-

Sequence (83 aa):
MTGQQKIDRAALANGWVFNGGAGAADAHRECVYRLPGTPSWVSIMYAHTGVILWADGQDSRRAPRHFTGIDKVDRLVAFLAGS

pLDDT: mean 90.24, std 10.07, range [55.72, 97.75]

Organism: NCBI:txid1962118